Protein AF-A0A1E5REH0-F1 (afdb_monomer_lite)

Sequence (158 aa):
MKSRLKRLEKFGSSNQHPAAPRSREKSMTRFIIFDVNGLDTHDVGGEPNYSDPDPFLSYLRLRKPLAAGMVITNEPGIYFNDFLIKNFLEKHPERLEVVDVTVMEKYKYIGGVRIEDDVLVTKDGYENLTGITSDPDEIEQIVSNGIAKGRSHFHNIA

Structure (mmCIF, N/CA/C/O backbone):
data_AF-A0A1E5REH0-F1
#
_entry.id   AF-A0A1E5REH0-F1
#
loop_
_atom_site.group_PDB
_atom_site.id
_atom_site.type_symbol
_atom_site.label_atom_id
_atom_site.label_alt_id
_atom_site.label_comp_id
_atom_site.label_asym_id
_atom_site.label_entity_id
_atom_site.label_seq_id
_atom_site.pdbx_PDB_ins_code
_atom_site.Cartn_x
_atom_site.Cartn_y
_atom_site.Cartn_z
_atom_site.occupancy
_atom_site.B_iso_or_equiv
_atom_site.auth_seq_id
_atom_site.auth_comp_id
_atom_site.auth_asym_id
_atom_site.auth_atom_id
_atom_site.pdbx_PDB_model_num
ATOM 1 N N . MET A 1 1 ? -15.860 -15.363 26.637 1.00 41.19 1 MET A N 1
ATOM 2 C CA . MET A 1 1 ? -15.160 -14.607 25.569 1.00 41.19 1 MET A CA 1
ATOM 3 C C . MET A 1 1 ? -14.703 -13.210 26.005 1.00 41.19 1 MET A C 1
ATOM 5 O O . MET A 1 1 ? -13.542 -12.903 25.785 1.00 41.19 1 MET A O 1
ATOM 9 N N . LYS A 1 2 ? -15.510 -12.418 26.735 1.00 26.86 2 LYS A N 1
ATOM 10 C CA . LYS A 1 2 ? -15.103 -11.107 27.310 1.00 26.86 2 LYS A CA 1
ATOM 11 C C . LYS A 1 2 ? -13.939 -11.128 28.327 1.00 26.86 2 LYS A C 1
ATOM 13 O O . LYS A 1 2 ? -13.400 -10.081 28.658 1.00 26.86 2 LYS A O 1
ATOM 18 N N . SER A 1 3 ? -13.515 -12.294 28.820 1.00 28.98 3 SER A N 1
ATOM 19 C CA . SER A 1 3 ? -12.376 -12.427 29.745 1.00 28.98 3 SER A CA 1
ATOM 20 C C . SER A 1 3 ? -11.007 -12.516 29.055 1.00 28.98 3 SER A C 1
ATOM 22 O O . SER A 1 3 ? -9.990 -12.396 29.734 1.00 28.98 3 SER A O 1
ATOM 24 N N . ARG A 1 4 ? -10.960 -12.716 27.728 1.00 37.50 4 ARG A N 1
ATOM 25 C CA . ARG A 1 4 ? -9.705 -12.853 26.965 1.00 37.50 4 ARG A CA 1
ATOM 26 C C . ARG A 1 4 ? -9.139 -11.518 26.470 1.00 37.50 4 ARG A C 1
ATOM 28 O O . ARG A 1 4 ? -7.922 -11.385 26.446 1.00 37.50 4 ARG A O 1
ATOM 35 N N . LEU A 1 5 ? -9.986 -10.519 26.204 1.00 32.72 5 LEU A N 1
ATOM 36 C CA . LEU A 1 5 ? -9.531 -9.165 25.852 1.00 32.72 5 LEU A CA 1
ATOM 37 C C . LEU A 1 5 ? -8.883 -8.406 27.024 1.00 32.72 5 LEU A C 1
ATOM 39 O O . LEU A 1 5 ? -8.050 -7.543 26.795 1.00 32.72 5 LEU A O 1
ATOM 43 N N . LYS A 1 6 ? -9.146 -8.787 28.283 1.00 30.08 6 LYS A N 1
ATOM 44 C CA . LYS A 1 6 ? -8.472 -8.197 29.462 1.00 30.08 6 LYS A CA 1
ATOM 45 C C . LYS A 1 6 ? -6.971 -8.517 29.570 1.00 30.08 6 LYS A C 1
ATOM 47 O O . LYS A 1 6 ? -6.339 -8.137 30.551 1.00 30.08 6 LYS A O 1
ATOM 52 N N . ARG A 1 7 ? -6.404 -9.294 28.641 1.00 34.69 7 ARG A N 1
ATOM 53 C CA . ARG A 1 7 ? -5.040 -9.823 28.768 1.00 34.69 7 ARG A CA 1
ATOM 54 C C . ARG A 1 7 ? -3.992 -9.047 27.960 1.00 34.69 7 ARG A C 1
ATOM 56 O O . ARG A 1 7 ? -2.831 -9.097 28.354 1.00 34.69 7 ARG A O 1
ATOM 63 N N . LEU A 1 8 ? -4.388 -8.275 26.944 1.00 35.53 8 LEU A N 1
ATOM 64 C CA . LEU A 1 8 ? -3.477 -7.344 26.259 1.00 35.53 8 LEU A CA 1
ATOM 65 C C . LEU A 1 8 ? -2.969 -6.251 27.218 1.00 35.53 8 LEU A C 1
ATOM 67 O O . LEU A 1 8 ? -1.777 -5.976 27.247 1.00 35.53 8 LEU A O 1
ATOM 71 N N . GLU A 1 9 ? -3.817 -5.772 28.132 1.00 35.75 9 GLU A N 1
ATOM 72 C CA . GLU A 1 9 ? -3.417 -4.790 29.156 1.00 35.75 9 GLU A CA 1
ATOM 73 C C . GLU A 1 9 ? -2.557 -5.366 30.296 1.00 35.75 9 GLU A C 1
ATOM 75 O O . GLU A 1 9 ? -1.923 -4.618 31.033 1.00 35.75 9 GLU A O 1
ATOM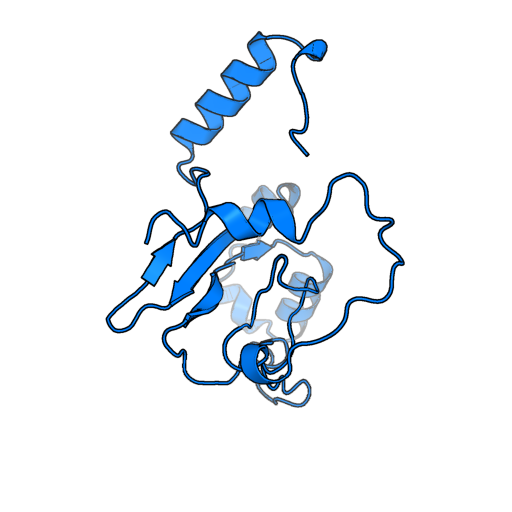 80 N N . LYS A 1 10 ? -2.543 -6.693 30.504 1.00 32.53 10 LYS A N 1
ATOM 81 C CA . LYS A 1 10 ? -1.918 -7.288 31.704 1.00 32.53 10 LYS A CA 1
ATOM 82 C C . LYS A 1 10 ? -0.511 -7.841 31.484 1.00 32.53 10 LYS A C 1
ATOM 84 O O . LYS A 1 10 ? 0.194 -8.067 32.463 1.00 32.53 10 LYS A O 1
ATOM 89 N N . PHE A 1 11 ? -0.110 -8.063 30.233 1.00 40.72 11 PHE A N 1
ATOM 90 C CA . PHE A 1 11 ? 1.243 -8.521 29.884 1.00 40.72 11 PHE A CA 1
ATOM 91 C C . PHE A 1 11 ? 2.076 -7.465 29.144 1.00 40.72 11 PHE A C 1
ATOM 93 O O . PHE A 1 11 ? 3.281 -7.646 29.007 1.00 40.72 11 PHE A O 1
ATOM 100 N N . GLY A 1 12 ? 1.466 -6.339 28.763 1.00 39.31 12 GLY A N 1
ATOM 101 C CA . GLY A 1 12 ? 2.144 -5.059 28.578 1.00 39.31 12 GLY A CA 1
ATOM 102 C C . GLY A 1 12 ? 1.880 -4.181 29.797 1.00 39.31 12 GLY A C 1
ATOM 103 O O . GLY A 1 12 ? 1.015 -3.317 29.767 1.00 39.31 12 GLY A O 1
ATOM 104 N N . SER A 1 13 ? 2.565 -4.446 30.911 1.00 35.44 13 SER A N 1
ATOM 105 C CA . SER A 1 13 ? 2.517 -3.538 32.060 1.00 35.44 13 SER A CA 1
ATOM 106 C C . SER A 1 13 ? 3.104 -2.189 31.641 1.00 35.44 13 SER A C 1
ATOM 108 O O . SER A 1 13 ? 4.267 -2.135 31.246 1.00 35.44 13 SER A O 1
ATOM 110 N N . SER A 1 14 ? 2.358 -1.096 31.820 1.00 42.19 14 SER A N 1
ATOM 111 C CA . SER A 1 14 ? 2.871 0.281 31.709 1.00 42.19 14 SER A CA 1
ATOM 112 C C . SER A 1 14 ? 4.016 0.589 32.696 1.00 42.19 14 SER A C 1
ATOM 114 O O . SER A 1 14 ? 4.582 1.675 32.663 1.00 42.19 14 SER A O 1
ATOM 116 N N . ASN A 1 15 ? 4.358 -0.365 33.574 1.00 38.16 15 ASN A N 1
ATOM 117 C CA . ASN A 1 15 ? 5.428 -0.294 34.567 1.00 38.16 15 ASN A CA 1
ATOM 118 C C . ASN A 1 15 ? 6.571 -1.304 34.324 1.00 38.16 15 ASN A C 1
ATOM 120 O O . ASN A 1 15 ? 7.375 -1.526 35.230 1.00 38.16 15 ASN A O 1
ATOM 124 N N . GLN A 1 16 ? 6.663 -1.962 33.160 1.00 40.81 16 GLN A N 1
ATOM 125 C CA . GLN A 1 16 ? 7.797 -2.846 32.846 1.00 40.81 16 GLN A CA 1
ATOM 126 C C . GLN A 1 16 ? 8.743 -2.229 31.816 1.00 40.81 16 GLN A C 1
ATOM 128 O O . GLN A 1 16 ? 8.343 -1.828 30.730 1.00 40.81 16 GLN A O 1
ATOM 133 N N . HIS A 1 17 ? 10.029 -2.191 32.175 1.00 36.91 17 HIS A N 1
ATOM 134 C CA . HIS A 1 17 ? 11.102 -1.702 31.317 1.00 36.91 17 HIS A CA 1
ATOM 135 C C . HIS A 1 17 ? 11.168 -2.530 30.014 1.00 36.91 17 HIS A C 1
ATOM 137 O O . HIS A 1 17 ? 11.193 -3.762 30.105 1.00 36.91 17 HIS A O 1
ATOM 143 N N . PRO A 1 18 ? 11.312 -1.907 28.826 1.00 47.81 18 PRO A N 1
ATOM 144 C CA . PRO A 1 18 ? 11.355 -2.590 27.520 1.00 47.81 18 PRO A CA 1
ATOM 145 C C . PRO A 1 18 ? 12.440 -3.673 27.364 1.00 47.81 18 PRO A C 1
ATOM 147 O O . PRO A 1 18 ? 12.426 -4.440 26.409 1.00 47.81 18 PRO A O 1
ATOM 150 N N . ALA A 1 19 ? 13.387 -3.733 28.302 1.00 39.91 19 ALA A N 1
ATOM 151 C CA . ALA A 1 19 ? 14.546 -4.627 28.288 1.00 39.91 19 ALA A CA 1
ATOM 152 C C . ALA A 1 19 ? 14.437 -5.799 29.283 1.00 39.91 19 ALA A C 1
ATOM 154 O O . ALA A 1 19 ? 15.398 -6.546 29.459 1.00 39.91 19 ALA A O 1
ATOM 155 N N . ALA A 1 20 ? 13.301 -5.964 29.973 1.00 38.81 20 ALA A N 1
ATOM 156 C CA . ALA A 1 20 ? 13.120 -7.092 30.882 1.00 38.81 20 ALA A CA 1
ATOM 157 C C . ALA A 1 20 ? 13.003 -8.418 30.092 1.00 38.81 20 ALA A C 1
ATOM 159 O O . ALA A 1 20 ? 12.273 -8.470 29.097 1.00 38.81 20 ALA A O 1
ATOM 160 N N . PRO A 1 21 ? 13.675 -9.508 30.517 1.00 34.62 21 PRO A N 1
ATOM 161 C CA . PRO A 1 21 ? 13.590 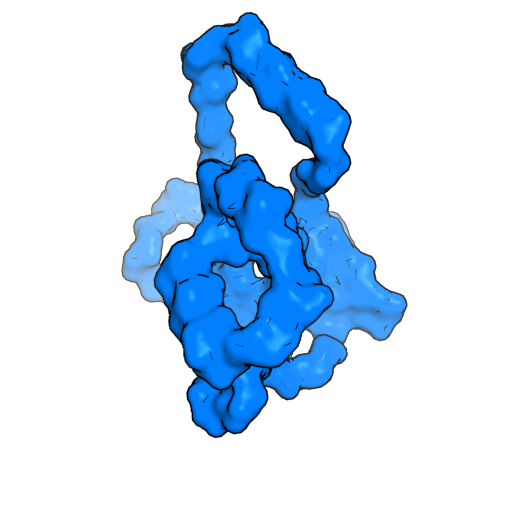-10.788 29.824 1.00 34.62 21 PRO A CA 1
ATOM 162 C C . PRO A 1 21 ? 12.155 -11.333 29.861 1.00 34.62 21 PRO A C 1
ATOM 164 O O . PRO A 1 21 ? 11.634 -11.688 30.918 1.00 34.62 21 PRO A O 1
ATOM 167 N N . ARG A 1 22 ? 11.514 -11.408 28.690 1.00 50.75 22 ARG A N 1
ATOM 168 C CA . ARG A 1 22 ? 10.177 -11.994 28.514 1.00 50.75 22 ARG A CA 1
ATOM 169 C C . ARG A 1 22 ? 10.300 -13.525 28.486 1.00 50.75 22 ARG A C 1
ATOM 171 O O . ARG A 1 22 ? 11.026 -14.072 27.656 1.00 50.75 22 ARG A O 1
ATOM 178 N N . SER A 1 23 ? 9.613 -14.239 29.381 1.00 40.66 23 SER A N 1
ATOM 179 C CA . SER A 1 23 ? 9.592 -15.708 29.365 1.00 40.66 23 SER A CA 1
ATOM 180 C C . SER A 1 23 ? 8.602 -16.227 28.309 1.00 40.66 23 SER A C 1
ATOM 182 O O . SER A 1 23 ? 7.436 -15.842 28.277 1.00 40.66 23 SER A O 1
ATOM 184 N N . ARG A 1 24 ? 9.085 -17.091 27.402 1.00 42.84 24 ARG A N 1
ATOM 185 C CA . ARG A 1 24 ? 8.303 -17.673 26.292 1.00 42.84 24 ARG A CA 1
ATOM 186 C C . ARG A 1 24 ? 7.480 -18.874 26.759 1.00 42.84 24 ARG A C 1
ATOM 188 O O . ARG A 1 24 ? 8.051 -19.874 27.193 1.00 42.84 24 ARG A O 1
ATOM 195 N N . GLU A 1 25 ? 6.167 -18.849 26.539 1.00 44.66 25 GLU A N 1
ATOM 196 C CA . GLU A 1 25 ? 5.348 -20.067 26.545 1.00 44.66 25 GLU A CA 1
ATOM 197 C C . GLU A 1 25 ? 5.431 -20.740 25.158 1.00 44.66 25 GLU A C 1
ATOM 199 O O . GLU A 1 25 ? 4.857 -20.265 24.179 1.00 44.66 25 GLU A O 1
ATOM 204 N N . LYS A 1 26 ? 6.179 -21.848 25.042 1.00 39.66 26 LYS A N 1
ATOM 205 C CA . LYS A 1 26 ? 6.449 -22.541 23.758 1.00 39.66 26 LYS A CA 1
ATOM 206 C C . LYS A 1 26 ? 5.197 -23.073 23.040 1.00 39.66 26 LYS A C 1
ATOM 208 O O . LYS A 1 26 ? 5.239 -23.311 21.837 1.00 39.66 26 LYS A O 1
ATOM 213 N N . SER A 1 27 ? 4.095 -23.281 23.756 1.00 43.62 27 SER A N 1
ATOM 214 C CA . SER A 1 27 ? 2.803 -23.712 23.196 1.00 43.62 27 SER A CA 1
ATOM 215 C C . SER A 1 27 ? 2.141 -22.623 22.338 1.00 43.62 27 SER A C 1
ATOM 217 O O . SER A 1 27 ? 1.356 -22.951 21.449 1.00 43.62 27 SER A O 1
ATOM 219 N N . MET A 1 28 ? 2.482 -21.351 22.581 1.00 43.22 28 MET A N 1
ATOM 220 C CA . MET A 1 28 ? 1.845 -20.175 21.986 1.00 43.22 28 MET A CA 1
ATOM 221 C C . MET A 1 28 ? 2.548 -19.635 20.734 1.00 43.22 28 MET A C 1
ATOM 223 O O . MET A 1 28 ? 2.015 -18.758 20.069 1.00 43.22 28 MET A O 1
ATOM 227 N N . THR A 1 29 ? 3.704 -20.184 20.354 1.00 43.19 29 THR A N 1
ATOM 228 C CA . THR A 1 29 ? 4.470 -19.768 19.158 1.00 43.19 29 THR A CA 1
ATOM 229 C C . THR A 1 29 ? 3.905 -20.341 17.846 1.00 43.19 29 THR A C 1
ATOM 231 O O . THR A 1 29 ? 4.518 -20.212 16.796 1.00 43.19 29 THR A O 1
ATOM 234 N N . ARG A 1 30 ? 2.763 -21.039 17.883 1.00 41.88 30 ARG A N 1
ATOM 235 C CA . ARG A 1 30 ? 2.237 -21.781 16.723 1.00 41.88 30 ARG A CA 1
ATOM 236 C C . ARG A 1 30 ? 1.253 -21.018 15.835 1.00 41.88 30 ARG A C 1
ATOM 238 O O . ARG A 1 30 ? 0.887 -21.561 14.800 1.00 41.88 30 ARG A O 1
ATOM 245 N N . PHE A 1 31 ? 0.823 -19.814 16.212 1.00 40.41 31 PHE A N 1
ATOM 246 C CA . PHE A 1 31 ? -0.332 -19.173 15.564 1.00 40.41 31 PHE A CA 1
ATOM 247 C C . PHE A 1 31 ? -0.167 -17.682 15.288 1.00 40.41 31 PHE A C 1
ATOM 249 O O . PHE A 1 31 ? -1.163 -16.986 15.170 1.00 40.41 31 PHE A O 1
ATOM 256 N N . ILE A 1 32 ? 1.058 -17.168 15.215 1.00 40.78 32 ILE A N 1
ATOM 257 C CA . ILE A 1 32 ? 1.258 -15.725 15.167 1.00 40.78 32 ILE A CA 1
ATOM 258 C C . ILE A 1 32 ? 2.322 -15.373 14.121 1.00 40.78 32 ILE A C 1
ATOM 260 O O . ILE A 1 32 ? 3.448 -15.843 14.238 1.00 40.78 32 ILE A O 1
ATOM 264 N N . ILE A 1 33 ? 1.929 -14.630 13.077 1.00 44.91 33 ILE A N 1
ATOM 265 C CA . ILE A 1 33 ? 2.812 -14.091 12.026 1.00 44.91 33 ILE A CA 1
ATOM 266 C C . ILE A 1 33 ? 2.381 -12.640 11.731 1.00 44.91 33 ILE A C 1
ATOM 268 O O . ILE A 1 33 ? 1.849 -12.355 10.668 1.00 44.91 33 ILE A O 1
ATOM 272 N N . PHE A 1 34 ? 2.551 -11.740 12.704 1.00 48.53 34 PHE A N 1
ATOM 273 C CA . PHE A 1 34 ? 2.245 -10.307 12.559 1.00 48.53 34 PHE A CA 1
ATOM 274 C C . PHE A 1 34 ? 3.334 -9.551 11.770 1.00 48.53 34 PHE A C 1
ATOM 276 O O . PHE A 1 34 ? 4.518 -9.858 11.938 1.00 48.53 34 PHE A O 1
ATOM 283 N N . ASP A 1 35 ? 2.933 -8.519 11.010 1.00 44.44 35 ASP A N 1
ATOM 284 C CA . ASP A 1 35 ? 3.818 -7.432 10.534 1.00 44.44 35 ASP A CA 1
ATOM 285 C C . ASP A 1 35 ? 3.582 -6.085 11.252 1.00 44.44 35 ASP A C 1
ATOM 287 O O . ASP A 1 35 ? 4.275 -5.123 10.969 1.00 44.44 35 ASP A O 1
ATOM 291 N N . VAL A 1 36 ? 2.709 -5.992 12.269 1.00 36.16 36 VAL A N 1
ATOM 292 C CA . VAL A 1 36 ? 2.884 -4.985 13.336 1.00 36.16 36 VAL A CA 1
ATOM 293 C C . VAL A 1 36 ? 2.442 -5.539 14.707 1.00 36.16 36 VAL A C 1
ATOM 295 O O . VAL A 1 36 ? 1.267 -5.693 15.012 1.00 36.16 36 VAL A O 1
ATOM 298 N N . ASN A 1 37 ? 3.435 -5.823 15.561 1.00 38.03 37 ASN A N 1
ATOM 299 C CA . ASN A 1 37 ? 3.383 -6.113 17.008 1.00 38.03 37 ASN A CA 1
ATOM 300 C C . ASN A 1 37 ? 2.648 -7.377 17.510 1.00 38.03 37 ASN A C 1
ATOM 302 O O . ASN A 1 37 ? 1.706 -7.326 18.306 1.00 38.03 37 ASN A O 1
ATOM 306 N N . GLY A 1 38 ? 3.265 -8.528 17.220 1.00 56.38 38 GLY A N 1
ATOM 307 C CA . GLY A 1 38 ? 3.350 -9.640 18.175 1.00 56.38 38 GLY A CA 1
ATOM 308 C C . GLY A 1 38 ? 4.332 -9.324 19.320 1.00 56.38 38 GLY A C 1
ATOM 309 O O . GLY A 1 38 ? 4.246 -8.284 19.971 1.00 56.38 38 GLY A O 1
ATOM 310 N N . LEU A 1 39 ? 5.304 -10.209 19.591 1.00 51.91 39 LEU A N 1
ATOM 311 C CA . LEU A 1 39 ? 6.457 -9.836 20.434 1.00 51.91 39 LEU A CA 1
ATOM 312 C C . LEU A 1 39 ? 7.497 -8.979 19.682 1.00 51.91 39 LEU A C 1
ATOM 314 O O . LEU A 1 39 ? 8.208 -8.242 20.374 1.00 51.91 39 LEU A O 1
ATOM 318 N N . ASP A 1 40 ? 7.538 -9.068 18.343 1.00 48.78 40 ASP A N 1
ATOM 319 C CA . ASP A 1 40 ? 8.431 -8.370 17.399 1.00 48.78 40 ASP A CA 1
ATOM 320 C C . ASP A 1 40 ? 7.628 -7.842 16.184 1.00 48.78 40 ASP A C 1
ATOM 322 O O . ASP A 1 40 ? 6.542 -8.351 15.899 1.00 48.78 40 ASP A O 1
ATOM 326 N N . THR A 1 41 ? 8.151 -6.827 15.477 1.00 48.75 41 THR A N 1
ATOM 327 C CA . THR A 1 41 ? 7.481 -6.191 14.320 1.00 48.75 41 THR A CA 1
ATOM 328 C C . THR A 1 41 ? 7.348 -7.132 13.125 1.00 48.75 41 THR A C 1
ATOM 330 O O . THR A 1 41 ? 6.303 -7.135 12.506 1.00 48.75 41 THR A O 1
ATOM 333 N N . HIS A 1 42 ? 8.346 -7.974 12.842 1.00 57.00 42 HIS A N 1
ATOM 334 C CA . HIS A 1 42 ? 8.231 -9.060 11.860 1.00 57.00 42 HIS A CA 1
ATOM 335 C C . HIS A 1 42 ? 8.261 -10.388 12.616 1.00 57.00 42 HIS A C 1
ATOM 337 O O . HIS A 1 42 ? 9.334 -10.845 13.024 1.00 57.00 42 HIS A O 1
ATOM 343 N N . ASP A 1 43 ? 7.096 -10.982 12.860 1.00 59.78 43 ASP A N 1
ATOM 344 C CA . ASP A 1 43 ? 7.019 -12.180 13.692 1.00 59.78 43 ASP A CA 1
ATOM 345 C C . ASP A 1 43 ? 7.586 -13.428 12.979 1.00 59.78 43 ASP A C 1
ATOM 347 O O . ASP A 1 43 ? 7.778 -13.488 11.760 1.00 59.78 43 ASP A O 1
ATOM 351 N N . VAL A 1 44 ? 7.931 -14.445 13.765 1.00 69.19 44 VAL A N 1
ATOM 352 C CA . VAL A 1 44 ? 8.655 -15.631 13.295 1.00 69.19 44 VAL A CA 1
ATOM 353 C C . VAL A 1 44 ? 7.748 -16.630 12.571 1.00 69.19 44 VAL A C 1
ATOM 355 O O . VAL A 1 44 ? 6.547 -16.706 12.791 1.00 69.19 44 VAL A O 1
ATOM 358 N N . GLY A 1 45 ? 8.343 -17.507 11.758 1.00 77.44 45 GLY A N 1
ATOM 359 C CA . GLY A 1 45 ? 7.645 -18.681 11.213 1.00 77.44 45 GLY A CA 1
ATOM 360 C C . GLY A 1 45 ? 7.010 -18.503 9.832 1.00 77.44 45 GLY A C 1
ATOM 361 O O . GLY A 1 45 ? 6.389 -19.453 9.347 1.00 77.44 45 GLY A O 1
ATOM 362 N N . GLY A 1 46 ? 7.224 -17.353 9.184 1.00 78.88 46 GLY A N 1
ATOM 363 C CA . GLY A 1 46 ? 6.761 -17.070 7.821 1.00 78.88 46 GLY A CA 1
ATOM 364 C C . GLY A 1 46 ? 7.510 -17.791 6.687 1.00 78.88 46 GLY A C 1
ATOM 365 O O . GLY A 1 46 ? 6.976 -17.890 5.587 1.00 78.88 46 GLY A O 1
ATOM 366 N N . GLU A 1 47 ? 8.682 -18.377 6.962 1.00 87.94 47 GLU A N 1
ATOM 367 C CA . GLU A 1 47 ? 9.508 -19.110 5.978 1.00 87.94 47 GLU A CA 1
ATOM 368 C C . GLU A 1 47 ? 9.829 -18.297 4.703 1.00 87.94 47 GLU A C 1
ATOM 370 O O . GLU A 1 47 ? 9.513 -18.736 3.596 1.00 87.94 47 GLU A O 1
ATOM 375 N N . PRO A 1 48 ? 10.464 -17.112 4.825 1.00 87.88 48 PRO A N 1
ATOM 376 C CA . PRO A 1 48 ? 10.841 -16.308 3.665 1.00 87.88 48 PRO A CA 1
ATOM 377 C C . PRO A 1 48 ? 11.881 -17.029 2.796 1.00 87.88 48 PRO A C 1
ATOM 379 O O . PRO A 1 48 ? 12.750 -17.743 3.300 1.00 87.88 48 PRO A O 1
ATOM 382 N N . ASN A 1 49 ? 11.836 -16.783 1.486 1.00 90.25 49 ASN A N 1
ATOM 383 C CA . ASN A 1 49 ? 12.847 -17.246 0.536 1.00 90.25 49 ASN A CA 1
ATOM 384 C C . ASN A 1 49 ? 13.369 -16.064 -0.288 1.00 90.25 49 ASN A C 1
ATOM 386 O O . ASN A 1 49 ? 12.830 -15.738 -1.342 1.00 90.25 49 ASN A O 1
ATOM 390 N N . TYR A 1 50 ? 14.455 -15.455 0.185 1.00 90.06 50 TYR A N 1
ATOM 391 C CA . TYR A 1 50 ? 15.110 -14.332 -0.495 1.00 90.06 50 TYR A CA 1
ATOM 392 C C . TYR A 1 50 ? 15.875 -14.735 -1.762 1.00 90.06 50 TYR A C 1
ATOM 394 O O . TYR A 1 50 ? 16.353 -13.870 -2.487 1.00 90.06 50 TYR A O 1
ATOM 402 N N . SER A 1 51 ? 16.024 -16.038 -2.022 1.00 94.12 51 SER A N 1
ATOM 403 C CA . SER A 1 51 ? 16.625 -16.571 -3.252 1.00 94.12 51 SER A CA 1
ATOM 404 C C . SER A 1 51 ? 15.578 -16.933 -4.308 1.00 94.12 51 SER A C 1
ATOM 406 O O . SER A 1 51 ? 15.909 -17.610 -5.279 1.00 94.12 51 SER A O 1
ATOM 408 N N . ASP A 1 52 ? 14.315 -16.543 -4.112 1.00 93.44 52 ASP A N 1
ATOM 409 C CA . ASP A 1 52 ? 13.273 -16.776 -5.107 1.00 93.44 52 ASP A CA 1
ATOM 410 C C . ASP A 1 52 ? 13.621 -16.069 -6.427 1.00 93.44 52 ASP A C 1
ATOM 412 O O . ASP A 1 52 ? 13.961 -14.882 -6.403 1.00 93.44 52 ASP A O 1
ATOM 416 N N . PRO A 1 53 ? 13.572 -16.778 -7.570 1.00 92.50 53 PRO A N 1
ATOM 417 C CA . PRO A 1 53 ? 13.834 -16.166 -8.866 1.00 92.50 53 PRO A CA 1
ATOM 418 C C . PRO A 1 53 ? 12.764 -15.144 -9.270 1.00 92.50 53 PRO A C 1
ATOM 420 O O . PRO A 1 53 ? 13.053 -14.291 -10.108 1.00 92.50 53 PRO A O 1
ATOM 423 N N . ASP A 1 54 ? 11.553 -15.215 -8.706 1.00 90.94 54 ASP A N 1
ATOM 424 C CA . ASP A 1 54 ? 10.519 -14.209 -8.907 1.00 90.94 54 ASP A CA 1
ATOM 425 C C . ASP A 1 54 ? 10.784 -12.990 -7.999 1.00 90.94 54 ASP A C 1
ATOM 427 O O . ASP A 1 54 ? 10.647 -13.077 -6.767 1.00 90.94 54 ASP A O 1
ATOM 431 N N . PRO A 1 55 ? 11.130 -11.821 -8.574 1.00 84.44 55 PRO A N 1
ATOM 432 C CA . PRO A 1 55 ? 11.412 -10.624 -7.793 1.00 84.44 55 PRO A CA 1
ATOM 433 C C . PRO A 1 55 ? 10.211 -10.168 -6.956 1.00 84.44 55 PRO A C 1
ATOM 435 O O . PRO A 1 55 ? 10.424 -9.622 -5.872 1.00 84.44 55 PRO A O 1
ATOM 438 N N . PHE A 1 56 ? 8.972 -10.433 -7.390 1.00 84.31 56 PHE A N 1
ATOM 439 C CA . PHE A 1 56 ? 7.766 -10.071 -6.637 1.00 84.31 56 PHE A CA 1
ATOM 440 C C . PHE A 1 56 ? 7.604 -10.891 -5.355 1.00 84.31 56 PHE A C 1
ATOM 442 O O . PHE A 1 56 ? 7.039 -10.404 -4.378 1.00 84.31 56 PHE A O 1
ATOM 449 N N . LEU A 1 57 ? 8.119 -12.121 -5.331 1.00 88.81 57 LEU A N 1
ATOM 450 C CA . LEU A 1 57 ? 7.987 -13.025 -4.188 1.00 88.81 57 LEU A CA 1
ATOM 451 C C . LEU A 1 57 ? 9.232 -13.040 -3.300 1.00 88.81 57 LEU A C 1
ATOM 453 O O . LEU A 1 57 ? 9.145 -13.440 -2.138 1.00 88.81 57 LEU A O 1
ATOM 457 N N . SER A 1 58 ? 10.386 -12.611 -3.813 1.00 88.94 58 SER A N 1
ATOM 458 C CA . SER A 1 58 ? 11.670 -12.617 -3.093 1.00 88.94 58 SER A CA 1
ATOM 459 C C . SER A 1 58 ? 11.633 -11.913 -1.727 1.00 88.94 58 SER A C 1
ATOM 461 O O . SER A 1 58 ? 12.333 -12.323 -0.803 1.00 88.94 58 SER A O 1
ATOM 463 N N . TYR A 1 59 ? 10.769 -10.908 -1.559 1.00 88.12 59 TYR A N 1
ATOM 464 C CA . TYR A 1 59 ? 10.609 -10.166 -0.305 1.00 88.12 59 TYR A CA 1
ATOM 465 C C . TYR A 1 59 ? 9.378 -10.583 0.515 1.00 88.12 59 TYR A C 1
ATOM 467 O O . TYR A 1 59 ? 9.170 -10.050 1.606 1.00 88.12 59 TYR A O 1
ATOM 475 N N . LEU A 1 60 ? 8.585 -11.552 0.037 1.00 89.19 60 LEU A N 1
ATOM 476 C CA . LEU A 1 60 ? 7.411 -12.057 0.746 1.00 89.19 60 LEU A CA 1
ATOM 477 C C . LEU A 1 60 ? 7.834 -12.799 2.021 1.00 89.19 60 LEU A C 1
ATOM 479 O O . LEU A 1 60 ? 8.581 -13.782 1.976 1.00 89.19 60 LEU A O 1
ATOM 483 N N . ARG A 1 61 ? 7.323 -12.327 3.162 1.00 88.88 61 ARG A N 1
ATOM 484 C CA . ARG A 1 61 ? 7.704 -12.810 4.498 1.00 88.88 61 ARG A CA 1
ATOM 485 C C . ARG A 1 61 ? 6.949 -14.060 4.934 1.00 88.88 61 ARG A C 1
ATOM 487 O O . ARG A 1 61 ? 7.499 -14.838 5.708 1.00 88.88 61 ARG A O 1
ATOM 494 N N . LEU A 1 62 ? 5.735 -14.265 4.420 1.00 89.00 62 LEU A N 1
ATOM 495 C CA . LEU A 1 62 ? 4.881 -15.417 4.702 1.00 89.00 62 LEU A CA 1
ATOM 496 C C . LEU A 1 62 ? 4.641 -16.242 3.435 1.00 89.00 62 LEU A C 1
ATOM 498 O O . LEU A 1 62 ? 3.997 -15.779 2.501 1.00 89.00 62 LEU A O 1
ATOM 502 N N . ARG A 1 63 ? 5.117 -17.489 3.422 1.00 88.75 63 ARG A N 1
ATOM 503 C CA . ARG A 1 63 ? 4.972 -18.425 2.287 1.00 88.75 63 ARG A CA 1
ATOM 504 C C . ARG A 1 63 ? 4.131 -19.659 2.600 1.00 88.75 63 ARG A C 1
ATOM 506 O O . ARG A 1 63 ? 4.121 -20.626 1.841 1.00 88.75 63 ARG A O 1
ATOM 513 N N . LYS A 1 64 ? 3.422 -19.636 3.725 1.00 88.25 64 LYS A N 1
ATOM 514 C CA . LYS A 1 64 ? 2.541 -20.721 4.160 1.00 88.25 64 LYS A CA 1
ATOM 515 C C . LYS A 1 64 ? 1.093 -20.431 3.790 1.00 88.25 64 LYS A C 1
ATOM 517 O O . LYS A 1 64 ? 0.706 -19.265 3.751 1.00 88.25 64 LYS A O 1
ATOM 522 N N . PRO A 1 65 ? 0.269 -21.478 3.607 1.00 91.25 65 PRO A N 1
ATOM 523 C CA . PRO A 1 65 ? -1.175 -21.314 3.597 1.00 91.25 65 PRO A CA 1
ATOM 524 C C . PRO A 1 65 ? -1.647 -20.619 4.875 1.00 91.25 65 PRO A C 1
ATOM 526 O O . PRO A 1 65 ? -1.190 -20.951 5.975 1.00 91.25 65 PRO A O 1
ATOM 529 N N . LEU A 1 66 ? -2.577 -19.679 4.720 1.00 91.69 66 LEU A N 1
ATOM 530 C CA . LEU A 1 66 ? -3.213 -19.015 5.850 1.00 91.69 66 LEU A CA 1
ATOM 531 C C . LEU A 1 66 ? -3.998 -20.037 6.677 1.00 91.69 66 LEU A C 1
ATOM 533 O O . LEU A 1 66 ? -4.717 -20.879 6.137 1.00 91.69 66 LEU A O 1
ATOM 537 N N . ALA A 1 67 ? -3.861 -19.954 7.996 1.00 91.31 67 ALA A N 1
ATOM 538 C CA . ALA A 1 67 ? -4.566 -20.808 8.939 1.00 91.31 67 ALA A CA 1
ATOM 539 C C . ALA A 1 67 ? -5.308 -19.957 9.969 1.00 91.31 67 ALA A C 1
ATOM 541 O O . ALA A 1 67 ? -4.817 -18.915 10.402 1.00 91.31 67 ALA A O 1
ATOM 542 N N . ALA A 1 68 ? -6.477 -20.433 10.400 1.00 93.81 68 ALA A N 1
ATOM 543 C CA . ALA A 1 68 ? -7.268 -19.759 11.421 1.00 93.81 68 ALA A CA 1
ATOM 544 C C . ALA A 1 68 ? -6.437 -19.480 12.686 1.00 93.81 68 ALA A C 1
ATOM 546 O O . ALA A 1 68 ? -5.769 -20.372 13.217 1.00 93.81 68 ALA A O 1
ATOM 547 N N . GLY A 1 69 ? -6.519 -18.249 13.181 1.00 89.81 69 GLY A N 1
ATOM 548 C CA . GLY A 1 69 ? -5.742 -17.751 14.311 1.00 89.81 69 GLY A CA 1
ATOM 549 C C . GLY A 1 69 ? -4.480 -16.987 13.917 1.00 89.81 69 GLY A C 1
ATOM 550 O O . GLY A 1 69 ? -3.972 -16.265 14.767 1.00 89.81 69 GLY A O 1
ATOM 551 N N . MET A 1 70 ? -4.011 -17.095 12.666 1.00 89.81 70 MET A N 1
ATOM 552 C CA . MET A 1 70 ? -2.985 -16.188 12.146 1.00 89.81 70 MET A CA 1
ATOM 553 C C . MET A 1 70 ? -3.541 -14.771 12.085 1.00 89.81 70 MET A C 1
ATOM 555 O O . MET A 1 70 ? -4.691 -14.574 11.703 1.00 89.81 70 MET A O 1
ATOM 559 N N . VAL A 1 71 ? -2.709 -13.792 12.403 1.00 85.19 71 VAL A N 1
ATOM 560 C CA . VAL A 1 71 ? -2.959 -12.395 12.056 1.00 85.19 71 VAL A CA 1
ATOM 561 C C . VAL A 1 71 ? -1.902 -11.997 11.048 1.00 85.19 71 VAL A C 1
ATOM 563 O O . VAL A 1 71 ? -0.761 -12.398 11.238 1.00 85.19 71 VAL A O 1
ATOM 566 N N . ILE A 1 72 ? -2.282 -11.286 9.994 1.00 88.56 72 ILE A N 1
ATOM 567 C CA . ILE A 1 72 ? -1.406 -10.868 8.895 1.00 88.56 72 ILE A CA 1
ATOM 568 C C . ILE A 1 72 ? -1.631 -9.389 8.592 1.00 88.56 72 ILE A C 1
ATOM 570 O O . ILE A 1 72 ? -2.740 -8.900 8.799 1.00 88.56 72 ILE A O 1
ATOM 574 N N . THR A 1 73 ? -0.628 -8.706 8.046 1.00 87.62 73 THR A N 1
ATOM 575 C CA . THR A 1 73 ? -0.853 -7.409 7.405 1.00 87.62 73 THR A CA 1
ATOM 576 C C . THR A 1 73 ? -1.313 -7.608 5.967 1.00 87.62 73 THR A C 1
ATOM 578 O O . THR A 1 73 ? -0.795 -8.445 5.221 1.00 87.62 73 THR A O 1
ATOM 581 N N . ASN A 1 74 ? -2.319 -6.840 5.570 1.00 93.12 74 ASN A N 1
ATOM 582 C CA . ASN A 1 74 ? -2.681 -6.639 4.178 1.00 93.12 74 ASN A CA 1
ATOM 583 C C . ASN A 1 74 ? -2.290 -5.213 3.798 1.00 93.12 74 ASN A C 1
ATOM 585 O O . ASN A 1 74 ? -2.987 -4.269 4.160 1.00 93.12 74 ASN A O 1
ATOM 589 N N . GLU A 1 75 ? -1.159 -5.066 3.110 1.00 93.00 75 GLU A N 1
ATOM 590 C CA . GLU A 1 75 ? -0.476 -3.775 2.967 1.00 93.00 75 GLU A CA 1
ATOM 591 C C . GLU A 1 75 ? -0.121 -3.375 1.518 1.00 93.00 75 GLU A C 1
ATOM 593 O O . GLU A 1 75 ? 1.029 -3.040 1.215 1.00 93.00 75 GLU A O 1
ATOM 598 N N . PRO A 1 76 ? -1.070 -3.405 0.563 1.00 93.50 76 PRO A N 1
ATOM 599 C CA . PRO A 1 76 ? -0.782 -2.998 -0.807 1.00 93.50 76 PRO A CA 1
ATOM 600 C C . PRO A 1 76 ? -0.338 -1.529 -0.881 1.00 93.50 76 PRO A C 1
ATOM 602 O O . PRO A 1 76 ? -0.915 -0.638 -0.250 1.00 93.50 76 PRO A O 1
ATOM 605 N N . GLY A 1 77 ? 0.670 -1.265 -1.715 1.00 93.62 77 GLY A N 1
ATOM 606 C CA . GLY A 1 77 ? 1.186 0.082 -1.927 1.00 93.62 77 GLY A CA 1
ATOM 607 C C . GLY A 1 77 ? 1.693 0.329 -3.342 1.00 93.62 77 GLY A C 1
ATOM 608 O O . GLY A 1 77 ? 2.138 -0.584 -4.038 1.00 93.62 77 GLY A O 1
ATOM 609 N N . ILE A 1 78 ? 1.627 1.593 -3.758 1.00 94.25 78 ILE A N 1
ATOM 610 C CA . ILE A 1 78 ? 2.135 2.085 -5.041 1.00 94.25 78 ILE A CA 1
ATOM 611 C C . ILE A 1 78 ? 3.105 3.224 -4.761 1.00 94.25 78 ILE A C 1
ATOM 613 O O . ILE A 1 78 ? 2.788 4.158 -4.023 1.00 94.25 78 ILE A O 1
ATOM 617 N N . TYR A 1 79 ? 4.281 3.154 -5.381 1.00 93.19 79 TYR A N 1
ATOM 618 C CA . TYR A 1 79 ? 5.370 4.094 -5.149 1.00 93.19 79 TYR A CA 1
ATOM 619 C C . TYR A 1 79 ? 5.995 4.558 -6.464 1.00 93.19 79 TYR A C 1
ATOM 621 O O . TYR A 1 79 ? 6.329 3.752 -7.331 1.00 93.19 79 TYR A O 1
ATOM 629 N N . PHE A 1 80 ? 6.230 5.862 -6.567 1.00 94.19 80 PHE A N 1
ATOM 630 C CA . PHE A 1 80 ? 7.005 6.509 -7.616 1.00 94.19 80 PHE A CA 1
ATOM 631 C C . PHE A 1 80 ? 8.464 6.669 -7.172 1.00 94.19 80 PHE A C 1
ATOM 633 O O . PHE A 1 80 ? 8.924 7.761 -6.848 1.00 94.19 80 PHE A O 1
ATOM 640 N N . ASN A 1 81 ? 9.208 5.561 -7.126 1.00 92.75 81 ASN A N 1
ATOM 641 C CA . ASN A 1 81 ? 10.638 5.593 -6.818 1.00 92.75 81 ASN A CA 1
ATOM 642 C C . ASN A 1 81 ? 11.455 5.814 -8.099 1.00 92.75 81 ASN A C 1
ATOM 644 O O . ASN A 1 81 ? 11.553 4.911 -8.931 1.00 92.75 81 ASN A O 1
ATOM 648 N N . ASP A 1 82 ? 12.077 6.988 -8.229 1.00 91.06 82 ASP A N 1
ATOM 649 C CA . ASP A 1 82 ? 12.845 7.373 -9.421 1.00 91.06 82 ASP A CA 1
ATOM 650 C C . ASP A 1 82 ? 13.931 6.365 -9.800 1.00 91.06 82 ASP A C 1
ATOM 652 O O . ASP A 1 82 ? 14.093 6.041 -10.976 1.00 91.06 82 ASP A O 1
ATOM 656 N N . PHE A 1 83 ? 14.666 5.845 -8.814 1.00 92.50 83 PHE A N 1
ATOM 657 C CA . PHE A 1 83 ? 15.740 4.893 -9.070 1.00 92.50 83 PHE A CA 1
ATOM 658 C C . PHE A 1 83 ? 15.192 3.577 -9.627 1.00 92.50 83 PHE A C 1
ATOM 660 O O . PHE A 1 83 ? 15.703 3.079 -10.629 1.00 92.50 83 PHE A O 1
ATOM 667 N N . LEU A 1 84 ? 14.139 3.032 -9.012 1.00 91.62 84 LEU A N 1
ATOM 668 C CA . LEU A 1 84 ? 13.535 1.770 -9.445 1.00 91.62 84 LEU A CA 1
ATOM 669 C C . LEU A 1 84 ? 12.847 1.906 -10.804 1.00 91.62 84 LEU A C 1
ATOM 671 O O . LEU A 1 84 ? 13.046 1.053 -11.664 1.00 91.62 84 LEU A O 1
ATOM 675 N N . ILE A 1 85 ? 12.095 2.989 -11.018 1.00 92.38 85 ILE A N 1
ATOM 676 C CA . ILE A 1 85 ? 11.415 3.262 -12.290 1.00 92.38 85 ILE A CA 1
ATOM 677 C C . ILE A 1 85 ? 12.439 3.399 -13.412 1.00 92.38 85 ILE A C 1
ATOM 679 O O . ILE A 1 85 ? 12.322 2.721 -14.431 1.00 92.38 85 ILE A O 1
ATOM 683 N N . LYS A 1 86 ? 13.470 4.230 -13.217 1.00 92.12 86 LYS A N 1
ATOM 684 C CA . LYS A 1 86 ? 14.527 4.416 -14.213 1.00 92.12 86 LYS A CA 1
ATOM 685 C C . LYS A 1 86 ? 15.230 3.096 -14.518 1.00 92.12 86 LYS A C 1
ATOM 687 O O . LYS A 1 86 ? 15.334 2.724 -15.680 1.00 92.12 86 LYS A O 1
ATOM 692 N N . ASN A 1 87 ? 15.652 2.363 -13.486 1.00 93.00 87 ASN A N 1
ATOM 693 C CA . ASN A 1 87 ? 16.332 1.079 -13.658 1.00 93.00 87 ASN A CA 1
ATOM 694 C C . ASN A 1 87 ? 15.462 0.057 -14.407 1.00 93.00 87 ASN A C 1
ATOM 696 O O . ASN A 1 87 ? 15.969 -0.686 -15.245 1.00 93.00 87 ASN A O 1
ATOM 700 N N . PHE A 1 88 ? 14.162 0.021 -14.110 1.00 91.12 88 PHE A N 1
ATOM 701 C CA . PHE A 1 88 ? 13.219 -0.887 -14.751 1.00 91.12 88 PHE A CA 1
ATOM 702 C C . PHE A 1 88 ? 12.988 -0.525 -16.222 1.00 91.12 88 PHE A C 1
ATOM 704 O O . PHE A 1 88 ? 13.108 -1.397 -17.076 1.00 91.12 88 PHE A O 1
ATOM 711 N N . LEU A 1 89 ? 12.725 0.748 -16.533 1.00 92.56 89 LEU A N 1
ATOM 712 C CA . LEU A 1 89 ? 12.491 1.206 -17.908 1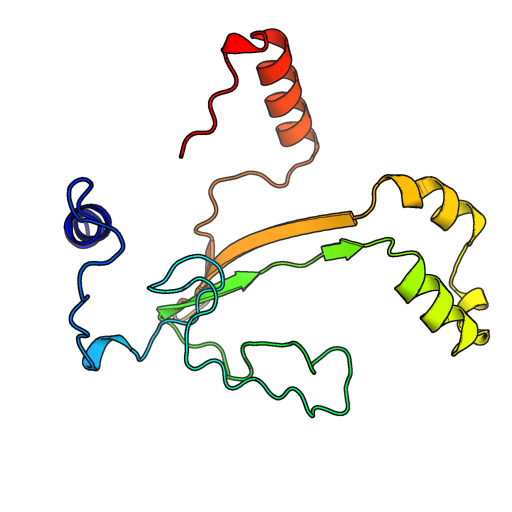.00 92.56 89 LEU A CA 1
ATOM 713 C C . LEU A 1 89 ? 13.752 1.129 -18.783 1.00 92.56 89 LEU A C 1
ATOM 715 O O . LEU A 1 89 ? 13.642 0.872 -19.976 1.00 92.56 89 LEU A O 1
ATOM 719 N N . GLU A 1 90 ? 14.947 1.295 -18.208 1.00 94.06 90 GLU A N 1
ATOM 720 C CA . GLU A 1 90 ? 16.216 1.071 -18.920 1.00 94.06 90 GLU A CA 1
ATOM 721 C C . GLU A 1 90 ? 16.416 -0.405 -19.295 1.00 94.06 90 GLU A C 1
ATOM 723 O O . GLU A 1 90 ? 16.921 -0.705 -20.376 1.00 94.06 90 GLU A O 1
ATOM 728 N N . LYS A 1 91 ? 16.021 -1.334 -18.414 1.00 94.19 91 LYS A N 1
ATOM 729 C CA . LYS A 1 91 ? 16.101 -2.784 -18.663 1.00 94.19 91 LYS A CA 1
ATOM 730 C C . LYS A 1 91 ? 15.000 -3.296 -19.590 1.00 94.19 91 LYS A C 1
ATOM 732 O O . LYS A 1 91 ? 15.223 -4.279 -20.292 1.00 94.19 91 LYS A O 1
ATOM 737 N N . HIS A 1 92 ? 13.840 -2.647 -19.562 1.00 93.69 92 HIS A N 1
ATOM 738 C CA . HIS A 1 92 ? 12.624 -3.051 -20.262 1.00 93.69 92 HIS A CA 1
ATOM 739 C C . HIS A 1 92 ? 12.044 -1.888 -21.081 1.00 93.69 92 HIS A C 1
ATOM 741 O O . HIS A 1 92 ? 10.952 -1.396 -20.769 1.00 93.69 92 HIS A O 1
ATOM 747 N N . PRO A 1 93 ? 12.762 -1.406 -22.113 1.00 94.50 93 PRO A N 1
ATOM 748 C CA . PRO A 1 93 ? 12.327 -0.258 -22.905 1.00 94.50 93 PRO A CA 1
ATOM 749 C C . PRO A 1 93 ? 10.988 -0.493 -23.621 1.00 94.50 93 PRO A C 1
ATOM 751 O O . PRO A 1 93 ? 10.262 0.464 -23.882 1.00 94.50 93 PRO A O 1
ATOM 754 N N . GLU A 1 94 ? 10.614 -1.748 -23.889 1.00 94.94 94 GLU A N 1
ATOM 755 C CA . GLU A 1 94 ? 9.315 -2.124 -24.454 1.00 94.94 94 GLU A CA 1
ATOM 756 C C . GLU A 1 94 ? 8.133 -1.692 -23.575 1.00 94.94 94 GLU A C 1
ATOM 758 O O . GLU A 1 94 ? 7.057 -1.391 -24.083 1.00 94.94 94 GLU A O 1
ATOM 763 N N . ARG A 1 95 ? 8.334 -1.571 -22.255 1.00 91.31 95 ARG A N 1
ATOM 764 C CA . ARG A 1 95 ? 7.277 -1.182 -21.308 1.00 91.31 95 ARG A CA 1
ATOM 765 C C . ARG A 1 95 ? 6.824 0.263 -21.466 1.00 91.31 95 ARG A C 1
ATOM 767 O O . ARG A 1 95 ? 5.758 0.606 -20.963 1.00 91.31 95 ARG A O 1
ATOM 774 N N . LEU A 1 96 ? 7.573 1.092 -22.193 1.00 92.62 96 LEU A N 1
ATOM 775 C CA . LEU A 1 96 ? 7.134 2.440 -22.552 1.00 92.62 96 LEU A CA 1
ATOM 776 C C . LEU A 1 96 ? 5.838 2.436 -23.380 1.00 92.62 96 LEU A C 1
ATOM 778 O O . LEU A 1 96 ? 5.140 3.443 -23.390 1.00 92.62 96 LEU A O 1
ATOM 782 N N . GLU A 1 97 ? 5.461 1.313 -24.004 1.00 94.62 97 GLU A N 1
ATOM 783 C CA . GLU A 1 97 ? 4.171 1.174 -24.697 1.00 94.62 97 GLU A CA 1
ATOM 784 C C . GLU A 1 97 ? 2.956 1.286 -23.753 1.00 94.62 97 GLU A C 1
ATOM 786 O O . GLU A 1 97 ? 1.871 1.671 -24.185 1.00 94.62 97 GLU A O 1
ATOM 791 N N . VAL A 1 98 ? 3.138 0.973 -22.463 1.00 93.19 98 VAL A N 1
ATOM 792 C CA . VAL A 1 98 ? 2.092 1.016 -21.425 1.00 93.19 98 VAL A CA 1
ATOM 793 C C . VAL A 1 98 ? 2.348 2.077 -20.349 1.00 93.19 98 VAL A C 1
ATOM 795 O O . VAL A 1 98 ? 1.588 2.162 -19.384 1.00 93.19 98 VAL A O 1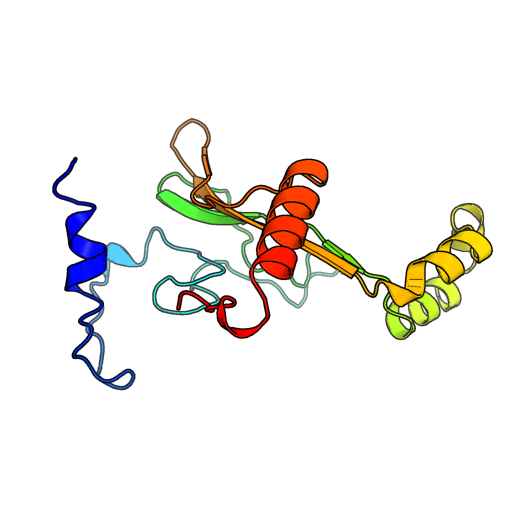
ATOM 798 N N . VAL A 1 99 ? 3.400 2.890 -20.484 1.00 92.44 99 VAL A N 1
ATOM 799 C CA . VAL A 1 99 ? 3.758 3.931 -19.509 1.00 92.44 99 VAL A CA 1
ATOM 800 C C . VAL A 1 99 ? 3.645 5.310 -20.144 1.00 92.44 99 VAL A C 1
ATOM 802 O O . VAL A 1 99 ? 4.483 5.715 -20.946 1.00 92.44 99 VAL A O 1
ATOM 805 N N . ASP A 1 100 ? 2.644 6.079 -19.714 1.00 94.06 100 ASP A N 1
ATOM 806 C CA . ASP A 1 100 ? 2.586 7.509 -20.008 1.00 94.06 100 ASP A CA 1
ATOM 807 C C . ASP A 1 100 ? 3.532 8.264 -19.067 1.00 94.06 100 ASP A C 1
ATOM 809 O O . ASP A 1 100 ? 3.226 8.530 -17.901 1.00 94.06 100 ASP A O 1
ATOM 813 N N . VAL A 1 101 ? 4.706 8.611 -19.593 1.00 91.81 101 VAL A N 1
ATOM 814 C CA . VAL A 1 101 ? 5.744 9.328 -18.846 1.00 91.81 101 VAL A CA 1
ATOM 815 C C . VAL A 1 101 ? 5.253 10.702 -18.395 1.00 91.81 101 VAL A C 1
ATOM 817 O O . VAL A 1 101 ? 5.547 11.114 -17.279 1.00 91.81 101 VAL A O 1
ATOM 820 N N . THR A 1 102 ? 4.463 11.404 -19.209 1.00 94.81 102 THR A N 1
ATOM 821 C CA . THR A 1 102 ? 4.006 12.760 -18.869 1.00 94.81 102 THR A CA 1
ATOM 822 C C . THR A 1 102 ? 3.036 12.720 -17.690 1.00 94.81 102 THR A C 1
ATOM 824 O O . THR A 1 102 ? 3.141 13.527 -16.764 1.00 94.81 102 THR A O 1
ATOM 827 N N . VAL A 1 103 ? 2.126 11.743 -17.683 1.00 95.06 103 VAL A N 1
ATOM 828 C CA . VAL A 1 103 ? 1.227 11.501 -16.550 1.00 95.06 103 VAL A CA 1
ATOM 829 C C . VAL A 1 103 ? 2.013 11.036 -15.325 1.00 95.06 103 VAL A C 1
ATOM 831 O O . VAL A 1 103 ? 1.780 11.548 -14.235 1.00 95.06 103 VAL A O 1
ATOM 834 N N . MET A 1 104 ? 2.972 10.122 -15.479 1.00 93.38 104 MET A N 1
ATOM 835 C CA . MET A 1 104 ? 3.799 9.645 -14.368 1.00 93.38 104 MET A CA 1
ATOM 836 C C . MET A 1 104 ? 4.568 10.788 -13.687 1.00 93.38 104 MET A C 1
ATOM 838 O O . MET A 1 104 ? 4.491 10.921 -12.466 1.00 93.38 104 MET A O 1
ATOM 842 N N . GLU A 1 105 ? 5.264 11.640 -14.452 1.00 93.94 105 GLU A N 1
ATOM 843 C CA . GLU A 1 105 ? 6.026 12.779 -13.911 1.00 93.94 105 GLU A CA 1
ATOM 844 C C . GLU A 1 105 ? 5.137 13.723 -13.085 1.00 93.94 105 GLU A C 1
ATOM 846 O O . GLU A 1 105 ? 5.563 14.214 -12.038 1.00 93.94 105 GLU A O 1
ATOM 851 N N . LYS A 1 106 ? 3.871 13.918 -13.486 1.00 95.75 106 LYS A N 1
ATOM 852 C CA . LYS A 1 106 ? 2.900 14.725 -12.727 1.00 95.75 106 LYS A CA 1
ATOM 853 C C . LYS A 1 106 ? 2.656 14.183 -11.315 1.00 95.75 106 LYS A C 1
ATOM 855 O O . LYS A 1 106 ? 2.418 14.977 -10.410 1.00 95.75 106 LYS A O 1
ATOM 860 N N . TYR A 1 107 ? 2.690 12.866 -11.117 1.00 93.25 107 TYR A N 1
ATOM 861 C CA . TYR A 1 107 ? 2.363 12.230 -9.834 1.00 93.25 107 TYR A CA 1
ATOM 862 C C . TYR A 1 107 ? 3.587 11.860 -8.992 1.00 93.25 107 TYR A C 1
ATOM 864 O O . TYR A 1 107 ? 3.432 11.524 -7.818 1.00 93.25 107 TYR A O 1
ATOM 872 N N . LYS A 1 108 ? 4.808 11.990 -9.526 1.00 92.00 108 LYS A N 1
ATOM 873 C CA . LYS A 1 108 ? 6.037 11.634 -8.799 1.00 92.00 108 LYS A CA 1
ATOM 874 C C . LYS A 1 108 ? 6.198 12.324 -7.450 1.00 92.00 108 LYS A C 1
ATOM 876 O O . LYS A 1 108 ? 6.680 11.699 -6.511 1.00 92.00 108 LYS A O 1
ATOM 881 N N . TYR A 1 109 ? 5.774 13.583 -7.328 1.00 93.88 109 TYR A N 1
ATOM 882 C CA . TYR A 1 109 ? 5.912 14.344 -6.081 1.00 93.88 109 TYR A CA 1
ATOM 883 C C . TYR A 1 109 ? 5.143 13.727 -4.899 1.00 93.88 109 TYR A C 1
ATOM 885 O O . TYR A 1 109 ? 5.455 14.038 -3.752 1.00 93.88 109 TYR A O 1
ATOM 893 N N . ILE A 1 110 ? 4.155 12.860 -5.162 1.00 93.81 110 ILE A N 1
ATOM 894 C CA . ILE A 1 110 ? 3.420 12.124 -4.125 1.00 93.81 110 ILE A CA 1
ATOM 895 C C . ILE A 1 110 ? 4.351 11.140 -3.403 1.00 93.81 110 ILE A C 1
ATOM 897 O O . ILE A 1 110 ? 4.167 10.863 -2.220 1.00 93.81 110 ILE A O 1
ATOM 901 N N . GLY A 1 111 ? 5.362 10.608 -4.096 1.00 93.75 111 GLY A N 1
ATOM 902 C CA . GLY A 1 111 ? 6.270 9.590 -3.577 1.00 93.75 111 GLY A CA 1
ATOM 903 C C . GLY A 1 111 ? 5.620 8.210 -3.542 1.00 93.75 111 GLY A C 1
ATOM 904 O O . GLY A 1 111 ? 6.051 7.314 -4.258 1.00 93.75 111 GLY A O 1
ATOM 905 N N . GLY A 1 112 ? 4.559 8.024 -2.763 1.00 93.69 112 GLY A N 1
ATOM 906 C CA . GLY A 1 112 ? 3.784 6.787 -2.767 1.00 93.69 112 GLY A CA 1
ATOM 907 C C . GLY A 1 112 ? 2.776 6.691 -1.635 1.00 93.69 112 GLY A C 1
ATOM 908 O O . GLY A 1 112 ? 2.784 7.492 -0.704 1.00 93.69 112 GLY A O 1
ATOM 909 N N . VAL A 1 113 ? 1.905 5.694 -1.732 1.00 93.81 113 VAL A N 1
ATOM 910 C CA . VAL A 1 113 ? 0.832 5.426 -0.772 1.00 93.81 113 VAL A CA 1
ATOM 911 C C . VAL A 1 113 ? 0.814 3.936 -0.466 1.00 93.81 113 VAL A C 1
ATOM 913 O O . VAL A 1 113 ? 0.971 3.118 -1.372 1.00 93.81 113 VAL A O 1
ATOM 916 N N . ARG A 1 114 ? 0.599 3.597 0.805 1.00 94.88 114 ARG A N 1
ATOM 917 C CA . ARG A 1 114 ? 0.305 2.243 1.276 1.00 94.88 114 ARG A CA 1
ATOM 918 C C . ARG A 1 114 ? -0.861 2.307 2.243 1.00 94.88 114 ARG A C 1
ATOM 920 O O . ARG A 1 114 ? -0.884 3.187 3.101 1.00 94.88 114 ARG A O 1
ATOM 927 N N . ILE A 1 115 ? -1.806 1.396 2.069 1.00 93.19 115 ILE A N 1
ATOM 928 C CA . ILE A 1 115 ? -2.920 1.188 2.994 1.00 93.19 115 ILE A CA 1
ATOM 929 C C . ILE A 1 115 ? -2.667 -0.165 3.636 1.00 93.19 115 ILE A C 1
ATOM 931 O O . ILE A 1 115 ? -2.426 -1.130 2.920 1.00 93.19 115 ILE A O 1
ATOM 935 N N . GLU A 1 116 ? -2.658 -0.204 4.962 1.00 93.19 116 GLU A N 1
ATOM 936 C CA . GLU A 1 116 ? -2.193 -1.342 5.746 1.00 93.19 116 GLU A CA 1
ATOM 937 C C . GLU A 1 116 ? -3.236 -1.702 6.802 1.00 93.19 116 GLU A C 1
ATOM 939 O O . GLU A 1 116 ? -3.570 -0.889 7.666 1.00 93.19 116 GLU A O 1
ATOM 944 N N . ASP A 1 117 ? -3.763 -2.920 6.692 1.00 92.19 117 ASP A N 1
ATOM 945 C CA . ASP A 1 117 ? -4.746 -3.486 7.611 1.00 92.19 117 ASP A CA 1
ATOM 946 C C . ASP A 1 117 ? -4.169 -4.674 8.385 1.00 92.19 117 ASP A C 1
ATOM 948 O O . ASP A 1 117 ? -3.552 -5.556 7.786 1.00 92.19 117 ASP A O 1
ATOM 952 N N . ASP A 1 118 ? -4.464 -4.758 9.684 1.00 91.69 118 ASP A N 1
ATOM 953 C CA . ASP A 1 118 ? -4.212 -5.943 10.502 1.00 91.69 118 ASP A CA 1
ATOM 954 C C . ASP A 1 118 ? -5.407 -6.893 10.421 1.00 91.69 118 ASP A C 1
ATOM 956 O O . ASP A 1 118 ? -6.513 -6.583 10.866 1.00 91.69 118 ASP A O 1
ATOM 960 N N . VAL A 1 119 ? -5.199 -8.091 9.883 1.00 93.50 119 VAL A N 1
ATOM 961 C CA . VAL A 1 119 ? -6.284 -9.021 9.561 1.00 93.50 119 VAL A CA 1
ATOM 962 C C . VAL A 1 119 ? -6.119 -10.338 10.307 1.00 93.50 119 VAL A C 1
ATOM 964 O O . VAL A 1 119 ? -5.187 -11.100 10.055 1.00 93.50 119 VAL A O 1
ATOM 967 N N . LEU A 1 120 ? -7.063 -10.654 11.196 1.00 94.06 120 LEU A N 1
ATOM 968 C CA . LEU A 1 120 ? -7.173 -11.963 11.836 1.00 94.06 120 LEU A CA 1
ATOM 969 C C . LEU A 1 120 ? -7.838 -12.956 10.881 1.00 94.06 120 LEU A C 1
ATOM 971 O O . LEU A 1 120 ? -9.016 -12.834 10.553 1.00 94.06 120 LEU A O 1
ATOM 975 N N . VAL A 1 121 ? -7.115 -14.003 10.501 1.00 94.31 121 VAL A N 1
ATOM 976 C CA . VAL A 1 121 ? -7.648 -15.137 9.747 1.00 94.31 121 VAL A CA 1
ATOM 977 C C . VAL A 1 121 ? -8.555 -15.958 10.662 1.00 94.31 121 VAL A C 1
ATOM 979 O O . VAL A 1 121 ? -8.139 -16.455 11.713 1.00 94.31 121 VAL A O 1
ATOM 982 N N . THR A 1 122 ? -9.807 -16.144 10.257 1.00 95.94 122 THR A N 1
ATOM 983 C CA . THR A 1 122 ? -10.772 -17.005 10.949 1.00 95.94 122 THR A CA 1
ATOM 984 C C . THR A 1 122 ? -10.926 -18.330 10.200 1.00 95.94 122 THR A C 1
ATOM 986 O O . THR A 1 122 ? -10.266 -18.570 9.193 1.00 95.94 122 THR A O 1
ATOM 989 N N . LYS A 1 123 ? -11.754 -19.251 10.708 1.00 96.06 123 LYS A N 1
ATOM 990 C CA . LYS A 1 123 ? -11.961 -20.550 10.043 1.00 96.06 123 LYS A CA 1
ATOM 991 C C . LYS A 1 123 ? -12.564 -20.413 8.645 1.00 96.06 123 LYS A C 1
ATOM 993 O O . LYS A 1 123 ? -12.200 -21.186 7.769 1.00 96.06 123 LYS A O 1
ATOM 998 N N . ASP A 1 124 ? -13.439 -19.426 8.471 1.00 95.81 124 ASP A N 1
ATOM 999 C CA . ASP A 1 124 ? -14.290 -19.286 7.288 1.00 95.81 124 ASP A CA 1
ATOM 1000 C C . ASP A 1 124 ? -14.109 -17.915 6.601 1.00 95.81 124 ASP A C 1
ATOM 1002 O O . ASP A 1 124 ? -14.921 -17.522 5.768 1.00 95.81 124 ASP A O 1
ATOM 1006 N N . GLY A 1 125 ? -13.062 -17.160 6.958 1.00 95.88 125 GLY A N 1
ATOM 1007 C CA . GLY A 1 125 ? -12.820 -15.816 6.432 1.00 95.88 125 GLY A CA 1
ATOM 1008 C C . GLY A 1 125 ? -11.815 -15.032 7.267 1.00 95.88 125 GLY A C 1
ATOM 1009 O O . GLY A 1 125 ? -10.770 -15.557 7.652 1.00 95.88 125 GLY A O 1
ATOM 1010 N N . TYR A 1 126 ? -12.147 -13.783 7.591 1.00 96.81 126 TYR A N 1
ATOM 1011 C CA . TYR A 1 126 ? -11.272 -12.893 8.346 1.00 96.81 126 TYR A CA 1
ATOM 1012 C C . TYR A 1 126 ? -12.036 -11.866 9.193 1.00 96.81 126 TYR A C 1
ATOM 1014 O O . TYR A 1 126 ? -13.226 -11.638 8.985 1.00 96.81 126 TYR A O 1
ATOM 1022 N N . GLU A 1 127 ? -11.335 -11.248 10.139 1.00 95.81 127 GLU A N 1
ATOM 1023 C CA . GLU A 1 127 ? -11.757 -10.071 10.900 1.00 95.81 127 GLU A CA 1
ATOM 1024 C C . GLU A 1 127 ? -10.691 -8.981 10.716 1.00 95.81 127 GLU A C 1
ATOM 1026 O O . GLU A 1 127 ? -9.512 -9.240 10.957 1.00 95.81 127 GLU A O 1
ATOM 1031 N N . ASN A 1 128 ? -11.087 -7.789 10.255 1.00 94.31 128 ASN A N 1
ATOM 1032 C CA . ASN A 1 128 ? -10.181 -6.639 10.188 1.00 94.31 128 ASN A CA 1
ATOM 1033 C C . ASN A 1 128 ? -10.106 -5.985 11.577 1.00 94.31 128 ASN A C 1
ATOM 1035 O O . ASN A 1 128 ? -11.133 -5.607 12.142 1.00 94.31 128 ASN A O 1
ATOM 1039 N N . LEU A 1 129 ? -8.898 -5.899 12.123 1.00 91.62 129 LEU A N 1
ATOM 1040 C CA . LEU A 1 129 ? -8.594 -5.312 13.424 1.00 91.62 129 LEU A CA 1
ATOM 1041 C C . LEU A 1 129 ? -8.250 -3.817 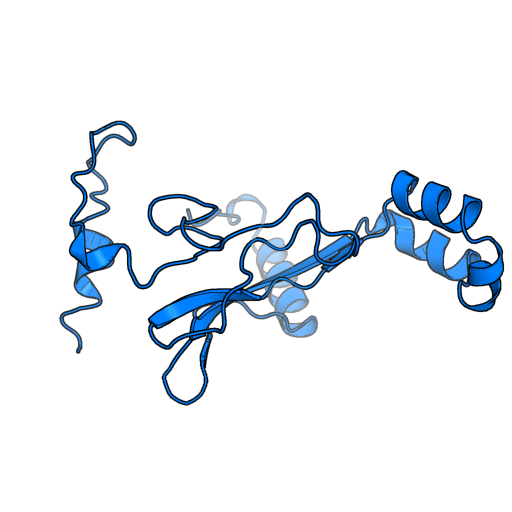13.316 1.00 91.62 129 LEU A C 1
ATOM 1043 O O . LEU A 1 129 ? -8.266 -3.119 14.332 1.00 91.62 129 LEU A O 1
ATOM 1047 N N . THR A 1 130 ? -7.979 -3.315 12.108 1.00 88.62 130 THR A N 1
ATOM 1048 C CA . THR A 1 130 ? -7.746 -1.895 11.841 1.00 88.62 130 THR A CA 1
ATOM 1049 C C . THR A 1 130 ? -9.054 -1.115 11.936 1.00 88.62 130 THR A C 1
ATOM 1051 O O . THR A 1 130 ? -10.029 -1.380 11.236 1.00 88.62 130 THR A 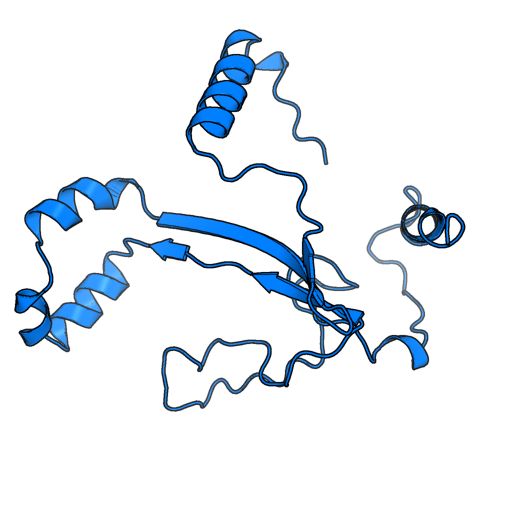O 1
ATOM 1054 N N . GLY A 1 131 ? -9.078 -0.129 12.836 1.00 89.31 131 GLY A N 1
ATOM 1055 C CA . GLY A 1 131 ? -10.242 0.725 13.099 1.00 89.31 131 GLY A CA 1
ATOM 1056 C C . GLY A 1 131 ? -10.201 2.091 12.410 1.00 89.31 131 GLY A C 1
ATOM 1057 O O . GLY A 1 131 ? -10.958 2.980 12.797 1.00 89.31 131 GLY A O 1
ATOM 1058 N N . ILE A 1 132 ? -9.285 2.291 11.460 1.00 88.81 132 ILE A N 1
ATOM 1059 C CA . ILE A 1 132 ? -9.099 3.556 10.739 1.00 88.81 132 ILE A CA 1
ATOM 1060 C C . ILE A 1 132 ? -9.686 3.414 9.334 1.00 88.81 132 ILE A C 1
ATOM 1062 O O . ILE A 1 132 ? -9.575 2.366 8.708 1.00 88.81 132 ILE A O 1
ATOM 1066 N N . THR A 1 133 ? -10.325 4.477 8.853 1.00 91.94 133 THR A N 1
ATOM 1067 C CA . THR A 1 133 ? -10.915 4.525 7.514 1.00 91.94 133 THR A CA 1
ATOM 1068 C C . THR A 1 133 ? -9.857 4.720 6.430 1.00 91.94 133 THR A C 1
ATOM 1070 O O . THR A 1 133 ? -8.884 5.454 6.616 1.00 91.94 133 THR A O 1
ATOM 1073 N N . SER A 1 134 ? -10.068 4.072 5.289 1.00 91.31 134 SER A N 1
ATOM 1074 C CA . SER A 1 134 ? -9.325 4.299 4.047 1.00 91.31 134 SER A CA 1
ATOM 1075 C C . SER A 1 134 ? -10.138 5.093 3.017 1.00 91.31 134 SER A C 1
ATOM 1077 O O . SER A 1 134 ? -9.660 5.319 1.904 1.00 91.31 134 SER A O 1
ATOM 1079 N N . ASP A 1 135 ? -11.351 5.529 3.379 1.00 94.50 135 ASP A N 1
ATOM 1080 C CA . ASP A 1 135 ? -12.196 6.353 2.523 1.00 94.50 135 ASP A CA 1
ATOM 1081 C C . ASP A 1 135 ? -11.596 7.767 2.384 1.00 94.50 135 ASP A C 1
ATOM 1083 O O . ASP A 1 135 ? -11.327 8.426 3.396 1.00 94.50 135 ASP A O 1
ATOM 1087 N N . PRO A 1 136 ? -11.349 8.249 1.153 1.00 93.81 136 PRO A N 1
ATOM 1088 C CA . PRO A 1 136 ? -10.674 9.523 0.938 1.00 93.81 136 PRO A CA 1
ATOM 1089 C C . PRO A 1 136 ? -11.476 10.724 1.453 1.00 93.81 136 PRO A C 1
ATOM 1091 O O . PRO A 1 136 ? -10.866 11.661 1.974 1.00 93.81 136 PRO A O 1
ATOM 1094 N N . ASP A 1 137 ? -12.807 10.691 1.363 1.00 96.56 137 ASP A N 1
ATOM 1095 C CA . ASP A 1 137 ? -13.667 11.791 1.802 1.00 96.56 137 ASP A CA 1
ATOM 1096 C C . ASP A 1 137 ? -13.696 11.850 3.336 1.00 96.56 137 ASP A C 1
ATOM 1098 O O . ASP A 1 137 ? -13.591 12.923 3.941 1.00 96.56 137 ASP A O 1
ATOM 1102 N N . GLU A 1 138 ? -13.759 10.689 3.997 1.00 95.62 138 GLU A N 1
ATOM 1103 C CA . GLU A 1 138 ? -13.659 10.620 5.457 1.00 95.62 138 GLU A CA 1
ATOM 1104 C C . GLU A 1 138 ? -12.282 11.079 5.956 1.00 95.62 138 GLU A C 1
ATOM 1106 O O . GLU A 1 138 ? -12.198 11.833 6.932 1.00 95.62 138 GLU A O 1
ATOM 1111 N N . ILE A 1 139 ? -11.200 10.682 5.277 1.00 93.62 139 ILE A N 1
ATOM 1112 C CA . ILE A 1 139 ? -9.839 11.135 5.593 1.00 93.62 139 ILE A CA 1
ATOM 1113 C C . ILE A 1 139 ? -9.734 12.655 5.444 1.00 93.62 139 ILE A C 1
ATOM 1115 O O . ILE A 1 139 ? -9.246 13.324 6.362 1.00 93.62 139 ILE A O 1
ATOM 1119 N N . GLU A 1 140 ? -10.208 13.225 4.332 1.00 94.31 140 GLU A N 1
ATOM 1120 C CA . GLU A 1 140 ? -10.196 14.674 4.108 1.00 94.31 140 GLU A CA 1
ATOM 1121 C C . GLU A 1 140 ? -10.960 15.407 5.215 1.00 94.31 140 GLU A C 1
ATOM 1123 O O . GLU A 1 140 ? -10.479 16.410 5.761 1.00 94.31 140 GLU A O 1
ATOM 1128 N N . GLN A 1 141 ? -12.113 14.872 5.617 1.00 94.50 141 GLN A N 1
ATOM 1129 C CA . GLN A 1 141 ? -12.921 15.437 6.686 1.00 94.50 141 GLN A CA 1
ATOM 1130 C C . GLN A 1 141 ? -12.210 15.370 8.046 1.00 94.50 141 GLN A C 1
ATOM 1132 O O . GLN A 1 141 ? -12.226 16.356 8.794 1.00 94.50 141 GLN A O 1
ATOM 1137 N N . ILE A 1 142 ? -11.567 14.244 8.377 1.00 91.31 142 ILE A N 1
ATOM 1138 C CA . ILE A 1 142 ? -10.784 14.065 9.611 1.00 91.31 142 ILE A CA 1
ATOM 1139 C C . ILE A 1 142 ? -9.624 15.065 9.656 1.00 91.31 142 ILE A C 1
ATOM 1141 O O . ILE A 1 142 ? -9.455 15.769 10.658 1.00 91.31 142 ILE A O 1
ATOM 1145 N N . VAL A 1 143 ? -8.858 15.172 8.568 1.00 90.19 143 VAL A N 1
ATOM 1146 C CA . VAL A 1 143 ? -7.699 16.069 8.468 1.00 90.19 143 VAL A CA 1
ATOM 1147 C C . VAL A 1 143 ? -8.133 17.531 8.562 1.00 90.19 143 VAL A C 1
ATOM 1149 O O . VAL A 1 143 ? -7.579 18.284 9.367 1.00 90.19 143 VAL A O 1
ATOM 1152 N N . SER A 1 144 ? -9.165 17.927 7.815 1.00 92.25 144 SER A N 1
ATOM 1153 C CA . SER A 1 144 ? -9.705 19.292 7.830 1.00 92.25 144 SER A CA 1
ATOM 1154 C C . SER A 1 144 ? -10.196 19.695 9.222 1.00 92.25 144 SER A C 1
ATOM 1156 O O . SER A 1 144 ? -9.870 20.778 9.717 1.00 92.25 144 SER A O 1
ATOM 1158 N N . ASN A 1 145 ? -10.907 18.792 9.905 1.00 90.69 145 ASN A N 1
ATOM 1159 C CA . ASN A 1 145 ? -11.360 19.006 11.279 1.00 90.69 145 ASN A CA 1
ATOM 1160 C C . ASN A 1 145 ? -10.192 19.127 12.266 1.00 90.69 145 ASN A C 1
ATOM 1162 O O . ASN A 1 145 ? -10.258 19.927 13.201 1.00 90.69 145 ASN A O 1
ATOM 1166 N N . GLY A 1 146 ? -9.128 18.344 12.077 1.00 88.12 146 GLY A N 1
ATOM 1167 C CA . GLY A 1 146 ? -7.905 18.438 12.874 1.00 88.12 146 GLY A CA 1
ATOM 1168 C C . GLY A 1 146 ? -7.213 19.792 12.712 1.00 88.12 146 GLY A C 1
ATOM 1169 O O . GLY A 1 146 ? -6.890 20.446 13.703 1.00 88.12 146 GLY A O 1
ATOM 1170 N N . ILE A 1 147 ? -7.059 20.260 11.469 1.00 87.06 147 ILE A N 1
ATOM 1171 C CA . ILE A 1 147 ? -6.445 21.559 11.155 1.00 87.06 147 ILE A CA 1
ATOM 1172 C C . ILE A 1 147 ? -7.238 22.712 11.786 1.00 87.06 147 ILE A C 1
ATOM 1174 O O . ILE A 1 147 ? -6.639 23.602 12.396 1.00 87.06 147 ILE A O 1
ATOM 1178 N N . ALA A 1 148 ? -8.572 22.681 11.701 1.00 90.06 148 ALA A N 1
ATOM 1179 C CA . ALA A 1 148 ? -9.443 23.728 12.239 1.00 90.06 148 ALA A CA 1
ATOM 1180 C C . ALA A 1 148 ? -9.323 23.910 13.766 1.00 90.06 148 ALA A C 1
ATOM 1182 O O . ALA A 1 148 ? -9.527 25.012 14.275 1.00 90.06 148 ALA A O 1
ATOM 1183 N N . LYS A 1 149 ? -8.952 22.856 14.504 1.00 86.81 149 LYS A N 1
ATOM 1184 C CA . LYS A 1 149 ? -8.750 22.904 15.965 1.00 86.81 149 LYS A CA 1
ATOM 1185 C C . LYS A 1 149 ? -7.433 23.569 16.384 1.00 86.81 149 LYS A C 1
ATOM 1187 O O . LYS A 1 149 ? -7.240 23.844 17.567 1.00 86.81 149 LYS A O 1
ATOM 1192 N N . GLY A 1 150 ? -6.542 23.856 15.435 1.00 84.12 150 GLY A N 1
ATOM 1193 C CA . GLY A 1 150 ? -5.238 24.461 15.687 1.00 84.12 150 GLY A CA 1
ATOM 1194 C C . GLY A 1 150 ? -4.162 23.449 16.096 1.00 84.12 150 GLY A C 1
ATOM 1195 O O . GLY A 1 150 ? -4.430 22.356 16.589 1.00 84.12 150 GLY A O 1
ATOM 1196 N N . ARG A 1 151 ? -2.893 23.831 15.890 1.00 74.06 151 ARG A N 1
ATOM 1197 C CA . ARG A 1 151 ? -1.725 22.938 16.034 1.00 74.06 151 ARG A CA 1
ATOM 1198 C C . ARG A 1 151 ? -1.560 22.318 17.425 1.00 74.06 151 ARG A C 1
ATOM 1200 O O . ARG A 1 151 ? -0.996 21.238 17.535 1.00 74.06 151 ARG A O 1
ATOM 1207 N N . SER A 1 152 ? -2.050 22.980 18.470 1.00 76.94 152 SER A N 1
ATOM 1208 C CA . SER A 1 152 ? -1.981 22.496 19.854 1.00 76.94 152 SER A CA 1
ATOM 1209 C C . SER A 1 152 ? -2.864 21.275 20.129 1.00 76.94 152 SER A C 1
ATOM 1211 O O . SER A 1 152 ? -2.697 20.649 21.170 1.00 76.94 152 SER A O 1
ATOM 1213 N N . HIS A 1 153 ? -3.784 20.945 19.218 1.00 69.38 153 HIS A N 1
ATOM 1214 C CA . HIS A 1 153 ? -4.727 19.834 19.351 1.00 69.38 153 HIS A CA 1
ATOM 1215 C C . HIS A 1 153 ? -4.292 18.554 18.622 1.00 69.38 153 HIS A C 1
ATOM 1217 O O . HIS A 1 153 ? -4.972 17.533 18.725 1.00 69.38 153 HIS A O 1
ATOM 1223 N N . PHE A 1 154 ? -3.178 18.588 17.881 1.00 63.50 154 PHE A N 1
ATOM 1224 C CA . PHE A 1 154 ? -2.577 17.373 17.340 1.00 63.50 154 PHE A CA 1
ATOM 1225 C C . PHE A 1 154 ? -1.867 16.639 18.477 1.00 63.50 154 PHE A C 1
ATOM 1227 O O . PHE A 1 154 ? -0.770 17.009 18.893 1.00 63.50 154 PHE A O 1
ATOM 1234 N N . HIS A 1 155 ? -2.506 15.593 18.985 1.00 57.84 155 HIS A N 1
ATOM 1235 C CA . HIS A 1 155 ? -1.878 14.634 19.878 1.00 57.84 155 HIS A CA 1
ATOM 1236 C C . HIS A 1 155 ? -1.689 13.342 19.087 1.00 57.84 155 HIS A C 1
ATOM 1238 O O . HIS A 1 155 ? -2.671 12.749 18.647 1.00 57.84 155 HIS A O 1
ATOM 1244 N N . ASN A 1 156 ? -0.442 12.902 18.900 1.00 46.94 156 ASN A N 1
ATOM 1245 C CA . ASN A 1 156 ? -0.208 11.501 18.566 1.00 46.94 156 ASN A CA 1
ATOM 1246 C C . ASN A 1 156 ? -0.672 10.699 19.781 1.00 46.94 156 ASN A C 1
ATOM 1248 O O . ASN A 1 156 ? -0.059 10.787 20.846 1.00 46.94 156 ASN A O 1
ATOM 1252 N N . ILE A 1 157 ? -1.793 9.994 19.644 1.00 46.88 157 ILE A N 1
ATOM 1253 C CA . ILE A 1 157 ? -2.219 9.019 20.641 1.00 46.88 157 ILE A CA 1
ATOM 1254 C C . ILE A 1 157 ? -1.266 7.836 20.467 1.00 46.88 157 ILE A C 1
ATOM 1256 O O . ILE A 1 157 ? -1.368 7.103 19.487 1.00 46.88 157 ILE A O 1
ATOM 1260 N N . ALA A 1 158 ? -0.266 7.773 21.346 1.00 35.56 158 ALA A N 1
ATOM 1261 C CA . ALA A 1 158 ? 0.661 6.654 21.460 1.00 35.56 158 ALA A CA 1
ATOM 1262 C C . ALA A 1 158 ? -0.002 5.470 22.171 1.00 35.56 158 ALA A C 1
ATOM 1264 O O . ALA A 1 158 ? -0.843 5.725 23.067 1.00 35.56 158 ALA A O 1
#

pLDDT: mean 76.23, std 23.24, range [26.86, 96.81]

Foldseek 3Di:
DVVVVVVVDVQPPPPDDLPPDDDDDPVPLPQEQACCDDPDNGRDDQPAALPDPPPVRNPPSHDDPDDARYKYKDKDKDFLDPVVVVVVCVVPVVCVVVDDPVVSVVCNVVGMDIDIWTWGQHHVGIDTPDPDDPDPVVVVVVVVVQVVVPPVSDDPPD

Secondary structure (DSSP, 8-state):
-TTTGGGHHHHS-TTS-TTS-PPP-GGGTTS---SS-SSSSS-S-----TT-SSTTTTT-S--SPP-TT-EEEE--EEE--HHHHHHHHHH-GGGGGG--HHHHHHHGGG-EEE--EEEEE-SSSEEE---S---HHHHHHHHHHHHHT-GGG-----

Radius of gyration: 21.02 Å; chains: 1; bounding box: 32×48×59 Å

Organism: NCBI:txid56408

InterPro domains:
  IPR000994 Peptidase M24 [PF00557] (38-123)
  IPR036005 Creatinase/aminopeptidase-like [G3DSA:3.90.230.10] (7-150)
  IPR036005 Creatinase/aminopeptidase-like [SSF55920] (38-142)
  IPR052433 Xaa-Pro dipeptidase-like [PTHR43226] (38-144)